Protein AF-A0A349BLM4-F1 (afdb_monomer)

Nearest PDB structures (foldseek):
  6ok2-assembly1_D  TM=9.700E-01  e=2.354E-12  Geobacter metallireducens GS-15
  5zfq-assembly1_A  TM=9.844E-01  e=9.356E-12  Geobacter sulfurreducens PCA
  2eyu-assembly2_B  TM=8.872E-01  e=5.624E-09  Aquifex aeolicus
  5fl3-assembly1_A  TM=9.378E-01  e=2.534E-08  Thermus thermophilus
  6lk8-assembly1_S  TM=2.769E-01  e=4.022E+00  Xenopus laevis

Radius of gyration: 15.48 Å; Cα contacts (8 Å, |Δi|>4): 134; chains: 1; bounding box: 47×32×33 Å

pLDDT: mean 88.69, std 14.31, range [34.38, 97.69]

Structure (mmCIF, N/CA/C/O backbone):
data_AF-A0A349BLM4-F1
#
_entry.id   AF-A0A349BLM4-F1
#
loop_
_atom_site.group_PDB
_atom_site.id
_atom_site.type_symbol
_atom_site.label_atom_id
_atom_site.label_alt_id
_atom_site.label_comp_id
_atom_site.label_asym_id
_atom_site.label_entity_id
_atom_site.label_seq_id
_atom_site.pdbx_PDB_ins_code
_atom_site.Cartn_x
_atom_site.Cartn_y
_atom_site.Cartn_z
_atom_site.occupancy
_atom_site.B_iso_or_equiv
_atom_site.auth_seq_id
_atom_site.auth_comp_id
_atom_site.auth_asym_id
_atom_site.auth_atom_id
_atom_site.pdbx_PDB_model_num
ATOM 1 N N . SER A 1 1 ? 14.693 -10.255 -16.502 1.00 54.47 1 SER A N 1
ATOM 2 C CA . SER A 1 1 ? 13.895 -11.452 -16.815 1.00 54.47 1 SER A CA 1
ATOM 3 C C . SER A 1 1 ? 12.515 -11.023 -17.296 1.00 54.47 1 SER A C 1
ATOM 5 O O . SER A 1 1 ? 11.982 -10.067 -16.740 1.00 54.47 1 SER A O 1
ATOM 7 N N . PHE A 1 2 ? 11.966 -11.646 -18.344 1.00 77.25 2 PHE A N 1
ATOM 8 C CA . PHE A 1 2 ? 10.626 -11.314 -18.859 1.00 77.25 2 PHE A CA 1
ATOM 9 C C . PHE A 1 2 ? 9.502 -12.105 -18.176 1.00 77.25 2 PHE A C 1
ATOM 11 O O . PHE A 1 2 ? 8.349 -11.772 -18.369 1.00 77.25 2 PHE A O 1
ATOM 18 N N . VAL A 1 3 ? 9.828 -13.070 -17.314 1.00 93.62 3 VAL A N 1
ATOM 19 C CA . VAL A 1 3 ? 8.855 -14.029 -16.758 1.00 93.62 3 VAL A CA 1
ATOM 20 C C . VAL A 1 3 ? 7.938 -13.474 -15.664 1.00 93.62 3 VAL A C 1
ATOM 22 O O . VAL A 1 3 ? 6.926 -14.088 -15.351 1.00 93.62 3 VAL A O 1
ATOM 25 N N . LEU A 1 4 ? 8.303 -12.353 -15.031 1.00 91.69 4 LEU A N 1
ATOM 26 C CA . LEU A 1 4 ? 7.466 -11.752 -13.995 1.00 91.69 4 LEU A CA 1
ATOM 27 C C . LEU A 1 4 ? 6.353 -10.951 -14.667 1.00 91.69 4 LEU A C 1
ATOM 29 O O . LEU A 1 4 ? 6.651 -9.940 -15.297 1.00 91.69 4 LEU A O 1
ATOM 33 N N . GLU A 1 5 ? 5.105 -11.381 -14.506 1.00 92.44 5 GLU A N 1
ATOM 34 C CA . GLU A 1 5 ? 3.939 -10.709 -15.104 1.00 92.44 5 GLU A CA 1
ATOM 35 C C . GLU A 1 5 ? 3.055 -9.986 -14.090 1.00 92.44 5 GLU A C 1
ATOM 37 O O . GLU A 1 5 ? 2.293 -9.090 -14.446 1.00 92.44 5 GLU A O 1
ATOM 42 N N . GLY A 1 6 ? 3.192 -10.313 -12.810 1.00 93.81 6 GLY A N 1
ATOM 43 C CA . GLY A 1 6 ? 2.415 -9.695 -11.750 1.00 93.81 6 GLY A CA 1
ATOM 44 C C . GLY A 1 6 ? 2.829 -10.214 -10.385 1.00 93.81 6 GLY A C 1
ATOM 45 O O . GLY A 1 6 ? 3.277 -11.354 -10.261 1.00 93.81 6 GLY A O 1
ATOM 46 N N . VAL A 1 7 ? 2.670 -9.376 -9.366 1.00 95.62 7 VAL A N 1
ATOM 47 C CA . VAL A 1 7 ? 2.758 -9.777 -7.960 1.00 95.62 7 VAL A CA 1
ATOM 48 C C . VAL A 1 7 ? 1.509 -9.281 -7.249 1.00 95.62 7 VAL A C 1
ATOM 50 O O . VAL A 1 7 ? 1.138 -8.113 -7.375 1.00 95.62 7 VAL A O 1
ATOM 53 N N . LEU A 1 8 ? 0.871 -10.192 -6.519 1.00 96.56 8 LEU A N 1
ATOM 54 C CA . LEU A 1 8 ? -0.266 -9.917 -5.654 1.00 96.56 8 LEU A CA 1
ATOM 55 C C . LEU A 1 8 ? 0.135 -10.270 -4.224 1.00 96.56 8 LEU A C 1
ATOM 57 O O . LEU A 1 8 ? 0.376 -11.440 -3.929 1.00 96.56 8 LEU A O 1
ATOM 61 N N . SER A 1 9 ? 0.182 -9.274 -3.345 1.00 96.44 9 SER A N 1
ATOM 62 C CA . SER A 1 9 ? 0.463 -9.478 -1.921 1.00 96.44 9 SER A CA 1
ATOM 63 C C . SER A 1 9 ? -0.813 -9.226 -1.130 1.00 96.44 9 SER A C 1
ATOM 65 O O . SER A 1 9 ? -1.378 -8.137 -1.188 1.00 96.44 9 SER A O 1
ATOM 67 N N . GLN A 1 10 ? -1.294 -10.237 -0.409 1.00 97.69 10 GLN A N 1
ATOM 68 C CA . GLN A 1 10 ? -2.590 -10.200 0.273 1.00 97.69 10 GLN A CA 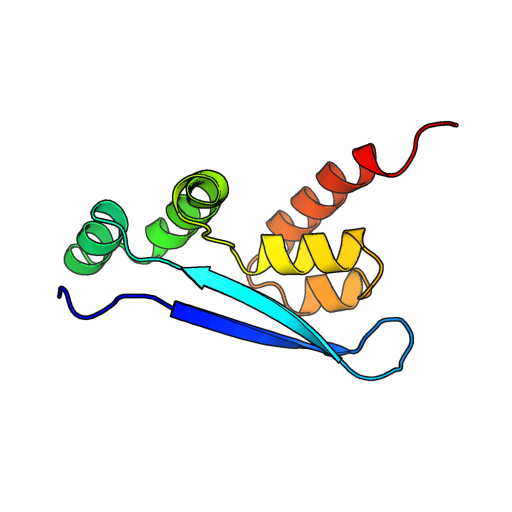1
ATOM 69 C C . GLN A 1 10 ? -2.425 -10.231 1.792 1.00 97.69 10 GLN A C 1
ATOM 71 O O . GLN A 1 10 ? -1.589 -10.962 2.324 1.00 97.69 10 GLN A O 1
ATOM 76 N N . GLN A 1 11 ? -3.272 -9.480 2.492 1.00 97.25 11 GLN A N 1
ATOM 77 C CA . GLN A 1 11 ? -3.417 -9.531 3.944 1.00 97.25 11 GLN A CA 1
ATOM 78 C C . GLN A 1 11 ? -4.897 -9.656 4.312 1.00 97.25 11 GLN A C 1
ATOM 80 O O . GLN A 1 11 ? -5.733 -8.896 3.828 1.00 97.25 11 GLN A O 1
ATOM 85 N N . LEU A 1 12 ? -5.231 -10.614 5.181 1.00 97.44 12 LEU A N 1
ATOM 86 C CA . LEU A 1 12 ? -6.586 -10.774 5.712 1.00 97.44 12 LEU A CA 1
ATOM 87 C C . LEU A 1 12 ? -6.686 -10.115 7.084 1.00 97.44 12 LEU A C 1
ATOM 89 O O . LEU A 1 12 ? -5.991 -10.510 8.020 1.00 97.44 12 LEU A O 1
ATOM 93 N N . LEU A 1 13 ? -7.589 -9.149 7.191 1.00 96.88 13 LEU A N 1
ATOM 94 C CA . LEU A 1 13 ? -7.755 -8.274 8.344 1.00 96.88 13 LEU A CA 1
ATOM 95 C C . LEU A 1 13 ? -9.105 -8.553 9.005 1.00 96.88 13 LEU A C 1
ATOM 97 O O . LEU A 1 13 ? -10.085 -8.784 8.288 1.00 96.88 13 LEU A O 1
ATOM 101 N N . PRO A 1 14 ? -9.196 -8.545 10.343 1.00 97.00 14 PRO A N 1
ATOM 102 C CA . PRO A 1 14 ? -10.481 -8.642 11.020 1.00 97.00 14 PRO A CA 1
ATOM 103 C C . PRO A 1 14 ? -11.366 -7.458 10.620 1.00 97.00 14 PRO A C 1
ATOM 105 O O . PRO A 1 14 ? -10.917 -6.311 10.584 1.00 97.00 14 PRO A O 1
ATOM 108 N N . ARG A 1 15 ? -12.633 -7.731 10.300 1.00 97.19 15 ARG A N 1
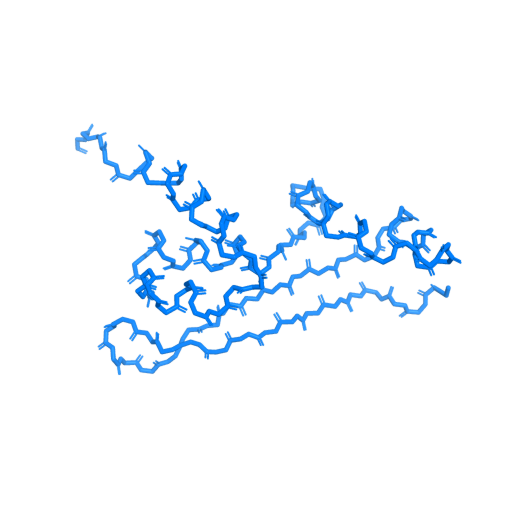ATOM 109 C CA . ARG A 1 15 ? -13.589 -6.655 10.033 1.00 97.19 15 ARG A CA 1
ATOM 110 C C . ARG A 1 15 ? -13.938 -5.932 11.327 1.00 97.19 15 ARG A C 1
ATOM 112 O O . ARG A 1 15 ? -14.040 -6.546 12.387 1.00 97.19 15 ARG A O 1
ATOM 119 N N . LYS A 1 16 ? -14.198 -4.629 11.223 1.00 95.56 16 LYS A N 1
ATOM 120 C CA . LYS A 1 16 ? -14.634 -3.793 12.350 1.00 95.56 16 LYS A CA 1
ATOM 121 C C . LYS A 1 16 ? -15.941 -4.290 12.987 1.00 95.56 16 LYS A C 1
ATOM 123 O O . LYS A 1 16 ? -16.136 -4.107 14.182 1.00 95.56 16 LYS A O 1
ATOM 128 N N . ASP A 1 17 ? -16.823 -4.907 12.202 1.00 93.88 17 ASP A N 1
ATOM 129 C CA . ASP A 1 17 ? -18.103 -5.469 12.659 1.00 93.88 17 ASP A CA 1
ATOM 130 C C . ASP A 1 17 ? -17.961 -6.816 13.399 1.00 93.88 17 ASP A C 1
ATOM 132 O O . ASP A 1 17 ? -18.955 -7.362 13.870 1.00 93.88 17 ASP A O 1
ATOM 136 N N . GLY A 1 18 ? -16.743 -7.367 13.493 1.00 91.88 18 GLY A N 1
ATOM 137 C CA . GLY A 1 18 ? -16.475 -8.679 14.085 1.00 91.88 18 GLY A CA 1
ATOM 138 C C . GLY A 1 18 ? -16.941 -9.865 13.232 1.00 91.88 18 GLY A C 1
ATOM 139 O O . GLY A 1 18 ? -16.716 -11.015 13.609 1.00 91.88 18 GLY A O 1
ATOM 140 N N . SER A 1 19 ? -17.550 -9.620 12.069 1.00 93.44 19 SER A N 1
ATOM 141 C CA . SER A 1 19 ? -18.114 -10.644 11.192 1.00 93.44 19 SER A CA 1
ATOM 142 C C . SER A 1 19 ? -17.129 -11.013 10.083 1.00 93.44 19 SER A C 1
ATOM 144 O O . SER A 1 19 ? -17.209 -10.574 8.932 1.00 93.44 19 SER A O 1
ATOM 146 N N . GLY A 1 20 ? -16.155 -11.846 10.448 1.00 95.75 20 GLY A N 1
ATOM 147 C CA . GLY A 1 20 ? -15.181 -12.401 9.514 1.00 95.75 20 GLY A CA 1
ATOM 148 C C . GLY A 1 20 ? -14.017 -11.460 9.198 1.00 95.75 20 GLY A C 1
ATOM 149 O O . GLY A 1 20 ? -13.550 -10.693 10.042 1.00 95.75 20 GLY A O 1
ATOM 150 N N . ARG A 1 21 ? -13.483 -11.580 7.978 1.00 97.56 21 ARG A N 1
ATOM 151 C CA . ARG A 1 21 ? -12.264 -10.887 7.540 1.00 97.56 21 ARG A CA 1
ATOM 152 C C . ARG A 1 21 ? -12.469 -10.186 6.206 1.00 97.56 21 ARG A C 1
ATOM 154 O O . ARG A 1 21 ? -13.256 -10.635 5.378 1.00 97.56 21 ARG A O 1
ATOM 161 N N . VAL A 1 22 ? -11.733 -9.104 5.996 1.00 97.38 22 VAL A N 1
ATOM 162 C CA . VAL A 1 22 ? -11.637 -8.395 4.719 1.00 97.38 22 VAL A CA 1
ATOM 163 C C . VAL A 1 22 ? -10.202 -8.455 4.205 1.00 97.38 22 VAL A C 1
ATOM 165 O O . VAL A 1 22 ? -9.256 -8.483 4.990 1.00 97.38 22 VAL A O 1
ATOM 168 N N . MET A 1 23 ? -10.037 -8.523 2.887 1.00 97.38 23 MET A N 1
ATOM 169 C CA . MET A 1 23 ? -8.726 -8.582 2.246 1.00 97.38 23 MET A CA 1
ATOM 170 C C . MET A 1 23 ? -8.236 -7.176 1.904 1.00 97.38 23 MET A C 1
ATOM 172 O O . MET A 1 23 ? -8.926 -6.447 1.194 1.00 97.38 23 MET A O 1
ATOM 176 N N . ALA A 1 24 ? -7.031 -6.838 2.355 1.00 97.38 24 ALA A N 1
ATOM 177 C CA . ALA A 1 24 ? -6.203 -5.812 1.736 1.00 97.38 24 ALA A CA 1
ATOM 178 C C . ALA A 1 24 ? -5.281 -6.477 0.708 1.00 97.38 24 ALA A C 1
ATOM 180 O O . ALA A 1 24 ? -4.760 -7.571 0.948 1.00 97.38 24 ALA A O 1
ATOM 181 N N . VAL A 1 25 ? -5.101 -5.838 -0.445 1.00 96.69 25 VAL A N 1
ATOM 182 C CA . VAL A 1 25 ? -4.287 -6.370 -1.539 1.00 96.69 25 VAL A CA 1
ATOM 183 C C . VAL A 1 25 ? -3.398 -5.289 -2.129 1.00 96.69 25 VAL A C 1
ATOM 185 O O . VAL A 1 25 ? -3.834 -4.179 -2.421 1.00 96.69 25 VAL A O 1
ATOM 188 N N . GLU A 1 26 ? -2.141 -5.650 -2.320 1.00 95.94 26 GLU A N 1
ATOM 189 C CA . GLU A 1 26 ? -1.174 -4.908 -3.107 1.00 95.94 26 GLU A CA 1
ATOM 190 C C . GLU A 1 26 ? -1.008 -5.589 -4.465 1.00 95.94 26 GLU A C 1
ATOM 192 O O . GLU A 1 26 ? -0.886 -6.813 -4.550 1.00 95.94 26 GLU A O 1
ATOM 197 N N . VAL A 1 27 ? -1.015 -4.785 -5.524 1.00 95.38 27 VAL A N 1
ATOM 198 C CA . VAL A 1 27 ? -0.972 -5.226 -6.916 1.00 95.38 27 VAL A CA 1
ATOM 199 C C . VAL A 1 27 ? 0.177 -4.518 -7.617 1.00 95.38 27 VAL A C 1
ATOM 201 O O . VAL A 1 27 ? 0.143 -3.302 -7.811 1.00 95.38 27 VAL A O 1
ATOM 204 N N . MET A 1 28 ? 1.182 -5.281 -8.040 1.00 95.69 28 MET A N 1
ATOM 205 C CA . MET A 1 28 ? 2.276 -4.784 -8.872 1.00 95.69 28 MET A CA 1
ATOM 206 C C . MET A 1 28 ? 2.228 -5.450 -10.247 1.00 95.69 28 MET A C 1
ATOM 208 O O . MET A 1 28 ? 2.329 -6.671 -10.356 1.00 95.69 28 MET A O 1
ATOM 212 N N . VAL A 1 29 ? 2.155 -4.638 -11.304 1.00 94.12 29 VAL A N 1
ATOM 213 C CA . VAL A 1 29 ? 2.220 -5.092 -12.701 1.00 94.12 29 VAL A CA 1
ATOM 214 C C . VAL A 1 29 ? 3.556 -4.633 -13.310 1.00 94.12 29 VAL A C 1
ATOM 216 O O . VAL A 1 29 ? 3.767 -3.433 -13.473 1.00 94.12 29 VAL A O 1
ATOM 219 N N . PRO A 1 30 ? 4.502 -5.528 -13.646 1.00 92.12 30 PRO A N 1
ATOM 220 C CA . PRO A 1 30 ? 5.834 -5.138 -14.109 1.00 92.12 30 PRO A CA 1
ATOM 221 C C . PRO A 1 30 ? 5.818 -4.452 -15.485 1.00 92.12 30 PRO A C 1
ATOM 223 O O . PRO A 1 30 ? 5.775 -5.099 -16.536 1.00 92.12 30 PRO A O 1
ATOM 226 N N . ASN A 1 31 ? 5.944 -3.125 -15.492 1.00 91.31 31 ASN A N 1
ATOM 227 C CA . ASN A 1 31 ? 6.165 -2.331 -16.704 1.00 91.31 31 ASN A CA 1
ATOM 228 C C . ASN A 1 31 ? 7.673 -2.259 -17.067 1.00 91.31 31 ASN A C 1
ATOM 230 O O . ASN A 1 31 ? 8.517 -2.704 -16.281 1.00 91.31 31 ASN A O 1
ATOM 234 N N . PRO A 1 32 ? 8.058 -1.704 -18.237 1.00 92.25 32 PRO A N 1
ATOM 235 C CA . PRO A 1 32 ? 9.468 -1.607 -18.625 1.00 92.25 32 PRO A CA 1
ATOM 236 C C . PRO A 1 32 ? 10.364 -0.901 -17.593 1.00 92.25 32 PRO A C 1
ATOM 238 O O . PRO A 1 32 ? 11.505 -1.322 -17.412 1.00 92.25 32 PRO A O 1
ATOM 241 N N . ALA A 1 33 ? 9.849 0.108 -16.879 1.00 92.00 33 ALA A N 1
ATOM 242 C CA . ALA A 1 33 ? 10.595 0.827 -15.845 1.00 92.00 33 ALA A CA 1
ATOM 243 C C . ALA A 1 33 ? 10.869 -0.057 -14.617 1.00 92.00 33 ALA A C 1
ATOM 245 O O . ALA A 1 33 ? 12.019 -0.191 -14.211 1.00 92.00 33 ALA A O 1
ATOM 246 N N . ILE A 1 34 ? 9.853 -0.745 -14.087 1.00 92.81 34 ILE A N 1
ATOM 247 C CA . ILE A 1 34 ? 10.004 -1.701 -12.975 1.00 92.81 34 ILE A CA 1
ATOM 248 C C . ILE A 1 34 ? 10.971 -2.821 -13.364 1.00 92.81 34 ILE A C 1
ATOM 250 O O . ILE A 1 34 ? 11.874 -3.164 -12.605 1.00 92.81 34 ILE A O 1
ATOM 254 N N . ARG A 1 35 ? 10.841 -3.362 -14.580 1.00 93.50 35 ARG A N 1
ATOM 255 C CA . ARG A 1 35 ? 11.753 -4.401 -15.081 1.00 93.50 35 ARG A CA 1
ATOM 256 C C . ARG A 1 35 ? 13.191 -3.896 -15.190 1.00 93.50 35 ARG A C 1
ATOM 258 O O . ARG A 1 35 ? 14.107 -4.689 -14.993 1.00 93.50 35 ARG A O 1
ATOM 265 N N . ASN A 1 36 ? 13.397 -2.615 -15.498 1.00 93.88 36 ASN A N 1
ATOM 266 C CA . ASN A 1 36 ? 14.723 -2.007 -15.487 1.00 93.88 36 ASN A CA 1
ATOM 267 C C . ASN A 1 36 ? 15.279 -1.887 -14.063 1.00 93.88 36 ASN A C 1
ATOM 269 O O . ASN A 1 36 ? 16.393 -2.333 -13.814 1.00 93.88 36 ASN A O 1
ATOM 273 N N . LEU A 1 37 ? 14.475 -1.398 -13.115 1.00 94.38 37 LEU A N 1
ATOM 274 C CA . LEU A 1 37 ? 14.873 -1.304 -11.707 1.00 94.38 37 LEU A CA 1
ATOM 275 C C . LEU A 1 37 ? 15.257 -2.660 -11.106 1.00 94.38 37 LEU A C 1
ATOM 277 O O . LEU A 1 37 ? 16.211 -2.729 -10.340 1.00 94.38 37 LEU A O 1
ATOM 281 N N . ILE A 1 38 ? 14.566 -3.739 -11.488 1.00 93.12 38 ILE A N 1
ATOM 282 C CA . ILE A 1 38 ? 14.922 -5.105 -11.073 1.00 93.12 38 ILE A CA 1
ATOM 283 C C . ILE A 1 38 ? 16.302 -5.512 -11.617 1.00 93.12 38 ILE A C 1
ATOM 285 O O . ILE A 1 38 ? 17.056 -6.177 -10.918 1.00 93.12 38 ILE A O 1
ATOM 289 N N . ARG A 1 39 ? 16.656 -5.130 -12.854 1.00 93.44 39 ARG A N 1
ATOM 290 C CA . ARG A 1 39 ? 17.981 -5.436 -13.434 1.00 93.44 39 ARG A CA 1
ATOM 291 C C . ARG A 1 39 ? 19.105 -4.621 -12.794 1.00 93.44 39 ARG A C 1
ATOM 293 O O . ARG A 1 39 ? 20.226 -5.105 -12.735 1.00 93.44 39 ARG A O 1
ATOM 300 N N . GLU A 1 40 ? 18.802 -3.403 -12.356 1.00 95.50 40 GLU A N 1
ATOM 301 C CA . GLU A 1 40 ? 19.758 -2.483 -11.727 1.00 95.50 40 GLU A CA 1
ATOM 302 C C . GLU A 1 40 ? 19.855 -2.639 -10.199 1.00 95.50 40 GLU A C 1
ATOM 304 O O . GLU A 1 40 ? 20.527 -1.836 -9.559 1.00 95.50 40 GLU A O 1
ATOM 309 N N . ASP A 1 41 ? 19.173 -3.628 -9.609 1.00 94.25 41 ASP A N 1
ATOM 310 C CA . ASP A 1 41 ? 19.093 -3.848 -8.154 1.00 94.25 41 ASP A CA 1
ATOM 311 C C . ASP A 1 41 ? 18.552 -2.635 -7.359 1.00 94.25 41 ASP A C 1
ATOM 313 O O . ASP A 1 41 ? 18.882 -2.374 -6.203 1.00 94.25 41 ASP A O 1
ATOM 317 N N . LYS A 1 42 ? 17.657 -1.858 -7.981 1.00 95.06 42 LYS A N 1
ATOM 318 C CA . LYS A 1 42 ? 17.021 -0.661 -7.396 1.00 95.06 42 LYS A CA 1
ATOM 319 C C . LYS A 1 42 ? 15.594 -0.946 -6.931 1.00 95.06 42 LYS A C 1
ATOM 321 O O . LYS A 1 42 ? 14.663 -0.195 -7.223 1.00 95.06 42 LYS A O 1
ATOM 326 N N . ILE A 1 43 ? 15.410 -2.041 -6.195 1.00 91.12 43 ILE A N 1
ATOM 327 C CA . ILE A 1 43 ? 14.085 -2.560 -5.805 1.00 91.12 43 ILE A CA 1
ATOM 328 C C . ILE A 1 43 ? 13.287 -1.546 -4.970 1.00 91.12 43 ILE A C 1
ATOM 330 O O . ILE A 1 43 ? 12.081 -1.404 -5.155 1.00 91.12 43 ILE A O 1
ATOM 334 N N . HIS A 1 44 ? 13.954 -0.771 -4.113 1.00 89.94 44 HIS A N 1
ATOM 335 C CA . HIS A 1 44 ? 13.321 0.253 -3.274 1.00 89.94 44 HIS A CA 1
ATOM 336 C C . HIS A 1 44 ? 12.557 1.326 -4.077 1.00 89.94 44 HIS A C 1
ATOM 338 O O . HIS A 1 44 ? 11.584 1.886 -3.580 1.00 89.94 44 HIS A O 1
ATOM 344 N N . GLN A 1 45 ? 12.945 1.589 -5.332 1.00 92.69 45 GLN A N 1
ATOM 345 C CA . GLN A 1 45 ? 12.276 2.578 -6.190 1.00 92.69 45 GLN A CA 1
ATOM 346 C C . GLN A 1 45 ? 10.971 2.055 -6.809 1.00 92.69 45 GLN A C 1
ATOM 348 O O . GLN A 1 45 ? 10.164 2.841 -7.309 1.00 92.69 45 GLN A O 1
ATOM 353 N N . ILE A 1 46 ? 10.734 0.738 -6.769 1.00 92.88 46 ILE A N 1
ATOM 354 C CA . ILE A 1 46 ? 9.518 0.122 -7.318 1.00 92.88 46 ILE A CA 1
ATOM 355 C C . ILE A 1 46 ? 8.280 0.626 -6.570 1.00 92.88 46 ILE A C 1
ATOM 357 O O . ILE A 1 46 ? 7.261 0.892 -7.204 1.00 92.88 46 ILE A O 1
ATOM 361 N N . TYR A 1 47 ? 8.381 0.845 -5.255 1.00 92.06 47 TYR A N 1
ATOM 362 C CA . TYR A 1 47 ? 7.267 1.342 -4.446 1.00 92.06 47 TYR A CA 1
ATOM 363 C C . TYR A 1 47 ? 6.743 2.700 -4.943 1.00 92.06 47 TYR A C 1
ATOM 365 O O . TYR A 1 47 ? 5.544 2.868 -5.168 1.00 92.06 47 TYR A O 1
ATOM 373 N N . SER A 1 48 ? 7.642 3.650 -5.221 1.00 90.50 48 SER A N 1
ATOM 374 C CA . SER A 1 48 ? 7.273 4.965 -5.764 1.00 90.50 48 SER A CA 1
ATOM 375 C C . SER A 1 48 ? 6.650 4.878 -7.164 1.00 90.50 48 SER A C 1
ATOM 377 O O . SER A 1 48 ? 5.736 5.637 -7.498 1.00 90.50 48 SER A O 1
ATOM 379 N N . LEU A 1 49 ? 7.091 3.923 -7.991 1.00 91.06 49 LEU A N 1
ATOM 380 C CA . LEU A 1 49 ? 6.449 3.656 -9.283 1.00 91.06 49 LEU A CA 1
ATOM 381 C C . LEU A 1 49 ? 5.052 3.050 -9.127 1.00 91.06 49 LEU A C 1
ATOM 383 O O . LEU A 1 49 ? 4.161 3.388 -9.903 1.00 91.06 49 LEU A O 1
ATOM 387 N N . MET A 1 50 ? 4.831 2.190 -8.133 1.00 92.31 50 MET A N 1
ATOM 388 C CA . MET A 1 50 ? 3.502 1.636 -7.863 1.00 92.31 50 MET A CA 1
ATOM 389 C C . MET A 1 50 ? 2.516 2.720 -7.427 1.00 92.31 50 MET A C 1
ATOM 391 O O . MET A 1 50 ? 1.401 2.752 -7.943 1.00 92.31 50 MET A O 1
ATOM 395 N N . GLN A 1 51 ? 2.938 3.654 -6.564 1.00 87.19 51 GLN A N 1
ATOM 396 C CA . GLN A 1 51 ? 2.100 4.781 -6.126 1.00 87.19 51 GLN A CA 1
ATOM 397 C C . GLN A 1 51 ? 1.568 5.612 -7.305 1.00 87.19 51 GLN A C 1
ATOM 399 O O . GLN A 1 51 ? 0.419 6.046 -7.294 1.00 87.19 51 GLN A O 1
ATOM 404 N N . THR A 1 52 ? 2.392 5.818 -8.336 1.00 86.00 52 THR A N 1
ATOM 405 C CA . THR A 1 52 ? 2.035 6.602 -9.533 1.00 86.00 52 THR A CA 1
ATOM 406 C C . THR A 1 52 ? 1.405 5.758 -10.651 1.00 86.00 52 THR A C 1
ATOM 408 O O . THR A 1 52 ? 0.784 6.297 -11.567 1.00 86.00 52 THR A O 1
ATOM 411 N N . GLY A 1 53 ? 1.522 4.428 -10.576 1.00 80.12 53 GLY A N 1
ATOM 412 C CA . GLY A 1 53 ? 1.062 3.467 -11.583 1.00 80.12 53 GLY A CA 1
ATOM 413 C C . GLY A 1 53 ? -0.431 3.127 -11.540 1.00 80.12 53 GLY A C 1
ATOM 414 O O . GLY A 1 53 ? -0.899 2.391 -12.413 1.00 80.12 53 GLY A O 1
ATOM 415 N N . GLN A 1 54 ? -1.180 3.664 -10.574 1.00 77.56 54 GLN A N 1
ATOM 416 C CA . GLN A 1 54 ? -2.575 3.297 -10.309 1.00 77.56 54 GLN A CA 1
ATOM 417 C C . GLN A 1 54 ? -3.496 3.504 -11.518 1.00 77.56 54 GLN A C 1
ATOM 419 O O . GLN A 1 54 ? -4.125 2.560 -11.989 1.00 77.56 54 GLN A O 1
ATOM 424 N N . ASN A 1 55 ? -3.502 4.706 -12.099 1.00 76.69 55 ASN A N 1
ATOM 425 C CA . ASN A 1 55 ? -4.417 5.045 -13.197 1.00 76.69 55 ASN A CA 1
ATOM 426 C C . ASN A 1 55 ? -4.075 4.353 -14.524 1.00 76.69 55 ASN A C 1
ATOM 428 O O . ASN A 1 55 ? -4.947 4.166 -15.366 1.00 76.69 55 ASN A O 1
ATOM 432 N N . LYS A 1 56 ? -2.800 4.014 -14.741 1.00 78.94 56 LYS A N 1
ATOM 433 C CA . LYS A 1 56 ? -2.314 3.533 -16.043 1.00 78.94 56 LYS A CA 1
ATOM 434 C C . LYS A 1 56 ? -2.182 2.015 -16.117 1.00 78.94 56 LYS A C 1
ATOM 436 O O . LYS A 1 56 ? -2.353 1.447 -17.189 1.00 78.94 56 LYS A O 1
ATOM 441 N N . PHE A 1 57 ? -1.846 1.371 -15.003 1.00 80.06 57 PHE A N 1
ATOM 442 C CA . PHE A 1 57 ? -1.505 -0.052 -14.968 1.00 80.06 57 PHE A CA 1
ATOM 443 C C . PHE A 1 57 ? -2.278 -0.828 -13.897 1.00 80.06 57 PHE A C 1
ATOM 445 O O . PHE A 1 57 ? -1.970 -1.994 -13.667 1.00 80.06 57 PHE A O 1
ATOM 452 N N . GLY A 1 58 ? -3.250 -0.196 -13.225 1.00 86.12 58 GLY A N 1
ATOM 453 C CA . GLY A 1 58 ? -4.043 -0.838 -12.175 1.00 86.12 58 GLY A CA 1
ATOM 454 C C . GLY A 1 58 ? -3.217 -1.262 -10.959 1.00 86.12 58 GLY A C 1
ATOM 455 O O . GLY A 1 58 ? -3.621 -2.167 -10.235 1.00 86.12 58 GLY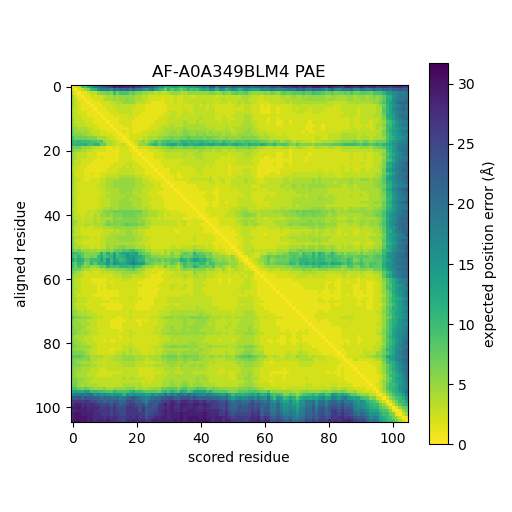 A O 1
ATOM 456 N N . MET A 1 59 ? -2.044 -0.652 -10.755 1.00 93.81 59 MET A N 1
ATOM 457 C CA . MET A 1 59 ? -1.217 -0.944 -9.585 1.00 93.81 59 MET A CA 1
ATOM 458 C C . MET A 1 59 ? -1.841 -0.348 -8.329 1.00 93.81 59 MET A C 1
ATOM 460 O O . MET A 1 59 ? -2.486 0.697 -8.373 1.00 93.81 59 MET A O 1
ATOM 464 N N . GLN A 1 60 ? -1.616 -1.000 -7.201 1.00 94.00 60 GLN A N 1
ATOM 465 C CA . GLN A 1 60 ? -2.129 -0.556 -5.915 1.00 94.00 60 GLN A CA 1
ATOM 466 C C . GLN A 1 60 ? -1.121 -0.927 -4.839 1.00 94.00 60 GLN A C 1
ATOM 468 O O . GLN A 1 60 ? -0.735 -2.088 -4.757 1.00 94.00 60 GLN A O 1
ATOM 473 N N . THR A 1 61 ? -0.692 0.030 -4.018 1.00 95.12 61 THR A N 1
ATOM 474 C CA . THR A 1 61 ? 0.153 -0.268 -2.852 1.00 95.12 61 THR A CA 1
ATOM 475 C C . THR A 1 61 ? -0.685 -0.815 -1.701 1.00 95.12 61 THR A C 1
ATOM 477 O O . THR A 1 61 ? -1.884 -0.531 -1.598 1.00 95.12 61 THR A O 1
ATOM 480 N N . MET A 1 62 ? -0.056 -1.547 -0.777 1.00 96.31 62 MET A N 1
ATOM 481 C CA . MET A 1 62 ? -0.750 -2.013 0.428 1.00 96.31 62 MET A CA 1
ATOM 482 C C . MET A 1 62 ? -1.365 -0.846 1.221 1.00 96.31 62 MET A C 1
ATOM 484 O O . MET A 1 62 ? -2.512 -0.930 1.649 1.00 96.31 62 MET A O 1
ATOM 488 N N . ASN A 1 63 ? -0.658 0.283 1.344 1.00 95.38 63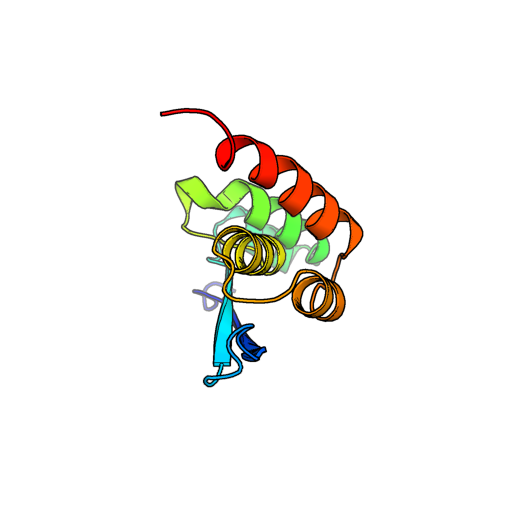 ASN A N 1
ATOM 489 C CA . ASN A 1 63 ? -1.163 1.475 2.034 1.00 95.38 63 ASN A CA 1
ATOM 490 C C . ASN A 1 63 ? -2.397 2.087 1.359 1.00 95.38 63 ASN A C 1
ATOM 492 O O . ASN A 1 63 ? -3.325 2.501 2.052 1.00 95.38 63 ASN A O 1
ATOM 496 N N . GLN A 1 64 ? -2.460 2.091 0.025 1.00 93.81 64 GLN A N 1
ATOM 497 C CA . GLN A 1 64 ? -3.662 2.519 -0.697 1.00 93.81 64 GLN A CA 1
ATOM 498 C C . GLN A 1 64 ? -4.844 1.581 -0.418 1.00 93.81 64 GLN A C 1
ATOM 500 O O . GLN A 1 64 ? -5.958 2.051 -0.199 1.00 93.81 64 GLN A O 1
ATOM 505 N N . SER A 1 65 ? -4.611 0.263 -0.384 1.00 95.69 65 SER A N 1
ATOM 506 C CA . SER A 1 65 ? -5.642 -0.726 -0.036 1.00 95.69 65 SER A CA 1
ATOM 507 C C . SER A 1 65 ? -6.134 -0.574 1.405 1.00 95.69 65 SER A C 1
ATOM 509 O O . SER A 1 65 ? -7.335 -0.470 1.640 1.00 95.69 65 SER A O 1
ATOM 511 N N . LEU A 1 66 ? -5.220 -0.461 2.370 1.00 96.44 66 LEU A N 1
ATOM 512 C CA . LEU A 1 66 ? -5.547 -0.234 3.779 1.00 96.44 66 LEU A CA 1
ATOM 513 C C . LEU A 1 66 ? -6.313 1.080 3.982 1.00 96.44 66 LEU A C 1
ATOM 515 O O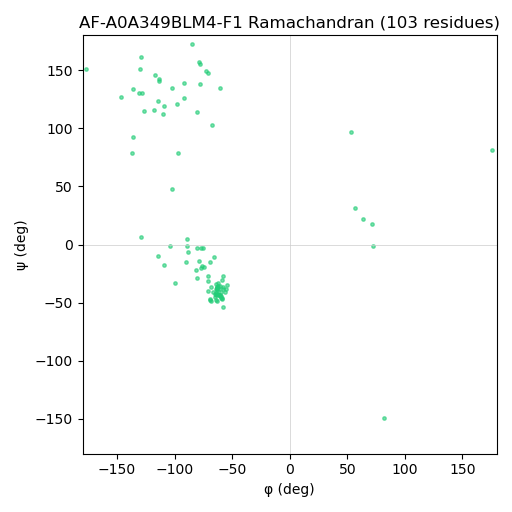 . LEU A 1 66 ? -7.316 1.099 4.695 1.00 96.44 66 LEU A O 1
ATOM 519 N N . SER A 1 67 ? -5.885 2.164 3.329 1.00 95.56 67 SER A N 1
ATOM 520 C CA . SER A 1 67 ? -6.572 3.455 3.398 1.00 95.56 67 SER A CA 1
ATOM 521 C C . SER A 1 67 ? -8.002 3.364 2.860 1.00 95.56 67 SER A C 1
ATOM 523 O O . SER A 1 67 ? -8.908 3.896 3.497 1.00 95.56 67 SER A O 1
ATOM 525 N N . ASP A 1 68 ? -8.227 2.680 1.732 1.00 94.75 68 ASP A N 1
ATOM 526 C CA . ASP A 1 68 ? -9.574 2.461 1.183 1.00 94.75 68 ASP A CA 1
ATOM 527 C C . ASP A 1 68 ? -10.469 1.701 2.173 1.00 94.75 68 ASP A C 1
ATOM 529 O O . ASP A 1 68 ? -11.590 2.122 2.460 1.00 94.75 68 ASP A O 1
ATOM 533 N N . LEU A 1 69 ? -9.956 0.620 2.770 1.00 96.06 69 LEU A N 1
ATOM 534 C CA . LEU A 1 69 ? -10.704 -0.173 3.750 1.00 96.06 69 LEU A CA 1
ATOM 535 C C . LEU A 1 69 ? -11.070 0.627 5.009 1.00 96.06 69 LEU A C 1
ATOM 537 O O . LEU A 1 69 ? -12.161 0.430 5.552 1.00 96.06 69 LEU A O 1
ATOM 541 N N . VAL A 1 70 ? -10.194 1.530 5.464 1.00 96.00 70 VAL A N 1
ATOM 542 C CA . VAL A 1 70 ? -10.478 2.439 6.587 1.00 96.00 70 VAL A CA 1
ATOM 543 C C . VAL A 1 70 ? -11.537 3.470 6.202 1.00 96.0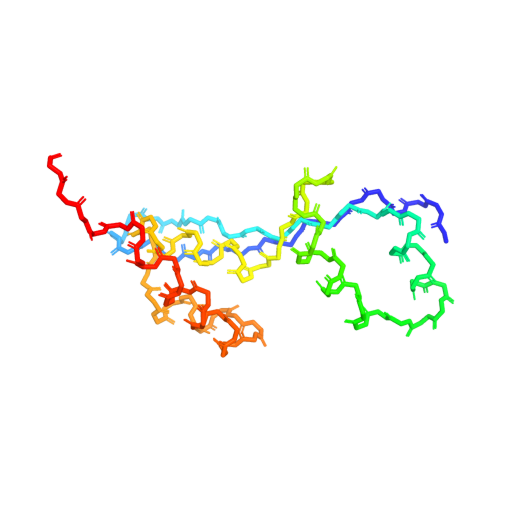0 70 VAL A C 1
ATOM 545 O O . VAL A 1 70 ? -12.498 3.652 6.946 1.00 96.00 70 VAL A O 1
ATOM 548 N N . ILE A 1 71 ? -11.396 4.117 5.040 1.00 94.00 71 ILE A N 1
ATOM 549 C CA . ILE A 1 71 ? -12.339 5.141 4.555 1.00 94.00 71 ILE A CA 1
ATOM 550 C C . ILE A 1 71 ? -13.739 4.542 4.362 1.00 94.00 71 ILE A C 1
ATOM 552 O O . ILE A 1 71 ? -14.737 5.164 4.717 1.00 94.00 71 ILE A O 1
ATOM 556 N N . ARG A 1 72 ? -13.821 3.298 3.879 1.00 94.12 72 ARG A N 1
ATOM 557 C CA . ARG A 1 72 ? -15.075 2.536 3.741 1.00 94.12 72 ARG A CA 1
ATOM 558 C C . ARG A 1 72 ? -15.617 1.988 5.064 1.00 94.12 72 ARG A C 1
ATOM 560 O O . ARG A 1 72 ? -16.671 1.358 5.070 1.00 94.12 72 ARG A O 1
ATOM 567 N N . GLY A 1 73 ? -14.902 2.177 6.174 1.00 94.56 73 GLY A N 1
ATOM 568 C CA . GLY A 1 73 ? -15.311 1.735 7.506 1.00 94.56 73 GLY A CA 1
ATOM 569 C C . GLY A 1 73 ? -15.263 0.220 7.733 1.00 94.56 73 GLY A C 1
ATOM 570 O O . GLY A 1 73 ? -15.884 -0.262 8.679 1.00 94.56 73 GLY A O 1
ATOM 571 N N . LEU A 1 74 ? -14.548 -0.538 6.892 1.00 96.44 74 LEU A N 1
ATOM 572 C CA . LEU A 1 74 ? -14.480 -2.004 6.968 1.00 96.44 74 LEU A CA 1
ATOM 573 C C . LEU A 1 74 ? -13.492 -2.504 8.029 1.00 96.44 74 LEU A C 1
ATOM 575 O O . LEU A 1 74 ? -13.700 -3.578 8.593 1.00 96.44 74 LEU A O 1
ATOM 579 N N . ILE A 1 75 ? -12.441 -1.732 8.311 1.00 96.81 75 ILE A N 1
ATOM 580 C CA . ILE A 1 75 ? -11.448 -2.000 9.362 1.00 96.81 75 ILE A CA 1
ATOM 581 C C . ILE A 1 75 ? -11.266 -0.763 10.244 1.00 96.81 75 ILE A C 1
ATOM 583 O O . ILE A 1 75 ? -11.637 0.350 9.863 1.00 96.81 75 ILE A O 1
ATOM 587 N N . THR A 1 76 ? -10.711 -0.944 11.441 1.00 95.88 76 THR A N 1
ATOM 588 C CA . THR A 1 76 ? -10.354 0.181 12.314 1.00 95.88 76 THR A CA 1
ATOM 589 C C . THR A 1 76 ? -9.054 0.835 11.845 1.00 95.88 76 THR A C 1
ATOM 591 O O . THR A 1 76 ? -8.215 0.207 11.197 1.00 95.88 76 THR A O 1
ATOM 594 N N . ARG A 1 77 ? -8.868 2.115 12.193 1.00 94.94 77 ARG A N 1
ATOM 595 C CA . ARG A 1 77 ? -7.621 2.840 11.913 1.00 94.94 77 ARG A CA 1
ATOM 596 C C . ARG A 1 77 ? -6.419 2.163 12.575 1.00 94.94 77 ARG A C 1
ATOM 598 O O . ARG A 1 77 ? -5.377 2.049 11.943 1.00 94.94 77 ARG A O 1
ATOM 605 N N . ASP A 1 78 ? -6.587 1.687 13.805 1.00 95.31 78 ASP A N 1
ATOM 606 C CA . ASP A 1 78 ? -5.517 1.035 14.561 1.00 95.31 78 ASP A CA 1
ATOM 607 C C . ASP A 1 78 ? -5.107 -0.300 13.927 1.00 95.31 78 ASP A C 1
ATOM 609 O O . ASP A 1 78 ? -3.914 -0.562 13.787 1.00 95.31 78 ASP A O 1
ATOM 613 N N . GLU A 1 79 ? -6.075 -1.098 13.451 1.00 95.44 79 GLU A N 1
ATOM 614 C CA . GLU A 1 79 ? -5.773 -2.332 12.712 1.00 95.44 79 GLU A CA 1
ATOM 615 C C . GLU A 1 79 ? -5.008 -2.020 11.422 1.00 95.44 79 GLU A C 1
ATOM 617 O O . GLU A 1 79 ? -4.025 -2.685 11.111 1.00 95.44 79 GLU A O 1
ATOM 622 N N . ALA A 1 80 ? -5.409 -0.980 10.684 1.00 95.81 80 ALA A N 1
ATOM 623 C CA . ALA A 1 80 ? -4.716 -0.588 9.460 1.00 95.81 80 ALA A CA 1
ATOM 624 C C . ALA A 1 80 ? -3.273 -0.120 9.727 1.00 95.81 80 ALA A C 1
ATOM 626 O O . ALA A 1 80 ? -2.349 -0.524 9.021 1.00 95.81 80 ALA A O 1
ATOM 627 N N . ILE A 1 81 ? -3.063 0.697 10.766 1.00 95.56 81 ILE A N 1
ATOM 628 C CA . ILE A 1 81 ? -1.737 1.192 11.169 1.00 95.56 81 ILE A CA 1
ATOM 629 C C . 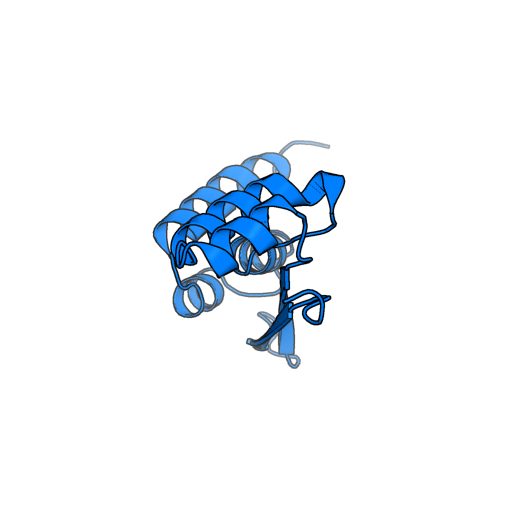ILE A 1 81 ? -0.826 0.036 11.593 1.00 95.56 81 ILE A C 1
ATOM 631 O O . ILE A 1 81 ? 0.324 -0.008 11.163 1.00 95.56 81 ILE A O 1
ATOM 635 N N . GLY A 1 82 ? -1.339 -0.930 12.362 1.00 95.81 82 GLY A N 1
ATOM 636 C CA . GLY A 1 82 ? -0.569 -2.097 12.808 1.00 95.81 82 GLY A CA 1
ATOM 637 C C . GLY A 1 82 ? -0.136 -3.051 11.687 1.00 95.81 82 GLY A C 1
ATOM 638 O O . GLY A 1 82 ? 0.662 -3.956 11.923 1.00 95.81 82 GLY A O 1
ATOM 639 N N . ARG A 1 83 ? -0.661 -2.871 10.470 1.00 94.38 83 ARG A N 1
ATOM 640 C CA . ARG A 1 83 ? -0.440 -3.751 9.308 1.00 94.38 83 ARG A CA 1
ATOM 641 C C . ARG A 1 83 ? 0.330 -3.078 8.177 1.00 94.38 83 ARG A C 1
ATOM 643 O O . ARG A 1 83 ? 0.747 -3.743 7.230 1.00 94.38 83 ARG A O 1
ATOM 650 N N . SER A 1 84 ? 0.519 -1.767 8.280 1.00 94.31 84 SER A N 1
ATOM 651 C CA . SER A 1 84 ? 1.266 -0.967 7.321 1.00 94.31 84 SER A CA 1
ATOM 652 C C . SER A 1 84 ? 2.774 -1.127 7.506 1.00 94.31 84 SER A C 1
ATOM 654 O O . SER A 1 84 ? 3.284 -1.070 8.621 1.00 94.31 84 SER A O 1
ATO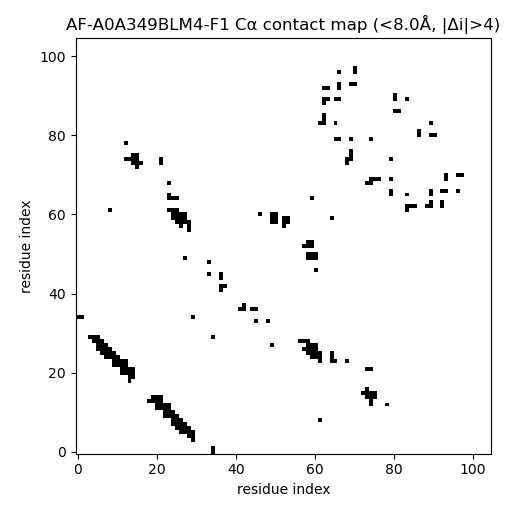M 656 N N . ASN A 1 85 ? 3.501 -1.230 6.392 1.00 87.38 85 ASN A N 1
ATOM 657 C CA . ASN A 1 85 ? 4.966 -1.164 6.390 1.00 87.38 85 ASN A CA 1
ATOM 658 C C . ASN A 1 85 ? 5.494 0.276 6.547 1.00 87.38 85 ASN A C 1
ATOM 660 O O . ASN A 1 85 ? 6.652 0.465 6.907 1.00 87.38 85 ASN A O 1
ATOM 664 N N . VAL A 1 86 ? 4.662 1.287 6.261 1.00 91.12 86 VAL A N 1
ATOM 665 C CA . VAL A 1 86 ? 5.007 2.717 6.364 1.00 91.12 86 VAL A CA 1
ATOM 666 C C . VAL A 1 86 ? 3.829 3.468 7.005 1.00 91.12 86 VAL A C 1
ATOM 668 O O . VAL A 1 86 ? 3.027 4.084 6.291 1.00 91.12 86 VAL A O 1
ATOM 671 N N . PRO A 1 87 ? 3.682 3.403 8.343 1.00 94.00 87 PRO A N 1
ATOM 672 C CA . PRO A 1 87 ? 2.520 3.943 9.050 1.00 94.00 87 PRO A CA 1
ATOM 673 C C . PRO A 1 87 ? 2.274 5.438 8.821 1.00 94.00 87 PRO A C 1
ATOM 675 O O . PRO A 1 87 ? 1.126 5.850 8.658 1.00 94.00 87 PRO A O 1
ATOM 678 N N . ASP A 1 88 ? 3.333 6.246 8.747 1.00 94.31 88 ASP A N 1
ATOM 679 C CA . ASP A 1 88 ? 3.221 7.699 8.557 1.00 94.31 88 ASP A CA 1
ATOM 680 C C . ASP A 1 88 ? 2.580 8.061 7.211 1.00 94.31 88 ASP A C 1
ATOM 682 O O . ASP A 1 88 ? 1.736 8.958 7.125 1.00 94.31 88 ASP A O 1
ATOM 686 N N . GLU A 1 89 ? 2.925 7.321 6.153 1.00 93.06 89 GLU A N 1
ATOM 687 C CA . GLU A 1 89 ? 2.316 7.490 4.835 1.00 93.06 89 GLU A CA 1
ATOM 688 C C . GLU A 1 89 ? 0.826 7.135 4.875 1.00 93.06 89 GLU A C 1
ATOM 690 O O . GLU A 1 89 ? 0.001 7.896 4.365 1.00 93.06 89 GLU A O 1
ATOM 695 N N . LEU A 1 90 ? 0.474 6.015 5.517 1.00 94.62 90 LEU A N 1
ATOM 696 C CA . LEU A 1 90 ? -0.915 5.584 5.667 1.00 94.62 90 LEU A CA 1
ATOM 697 C C . LEU A 1 90 ? -1.734 6.608 6.462 1.00 94.62 90 LEU A C 1
ATOM 699 O O . LEU A 1 90 ? -2.844 6.956 6.061 1.00 94.62 90 LEU A O 1
ATOM 703 N N . ILE A 1 91 ? -1.188 7.137 7.558 1.00 94.31 91 ILE A N 1
ATOM 704 C CA . ILE A 1 91 ? -1.834 8.188 8.351 1.00 94.31 91 ILE A CA 1
ATOM 705 C C . ILE A 1 91 ? -2.100 9.418 7.480 1.00 94.31 91 ILE A C 1
ATOM 707 O O . ILE A 1 91 ? -3.212 9.949 7.495 1.00 94.31 91 ILE A O 1
ATOM 711 N N . ALA A 1 92 ? -1.116 9.848 6.690 1.00 93.31 92 ALA A N 1
ATOM 712 C CA . ALA A 1 92 ? -1.286 10.968 5.776 1.00 93.31 92 ALA A CA 1
ATOM 713 C C . ALA A 1 92 ? -2.338 10.676 4.687 1.00 93.31 92 ALA A C 1
ATOM 715 O O . ALA A 1 92 ? -3.115 11.564 4.336 1.00 93.31 92 ALA A O 1
ATOM 716 N N . MET A 1 93 ? -2.401 9.445 4.166 1.00 91.25 93 MET A N 1
ATOM 717 C CA . MET A 1 93 ? -3.420 9.016 3.198 1.00 91.25 93 MET A CA 1
ATOM 718 C C . MET A 1 93 ? -4.833 9.056 3.783 1.00 91.25 93 MET A C 1
ATOM 720 O O . MET A 1 93 ? -5.714 9.663 3.176 1.00 91.25 93 MET A O 1
ATOM 724 N N . ILE A 1 94 ? -5.034 8.490 4.976 1.00 92.50 94 ILE A N 1
ATOM 725 C CA . ILE A 1 94 ? -6.331 8.483 5.668 1.00 92.50 94 ILE A CA 1
ATOM 726 C C . ILE A 1 94 ? -6.793 9.919 5.946 1.00 92.50 94 ILE A C 1
ATOM 728 O O . ILE A 1 94 ? -7.945 10.258 5.681 1.00 92.50 94 ILE A O 1
ATOM 732 N N . SER A 1 95 ? -5.891 10.788 6.414 1.00 90.56 95 SER A N 1
ATOM 733 C CA . SER A 1 95 ? -6.204 12.199 6.678 1.00 90.56 95 SER A CA 1
ATOM 734 C C . SER A 1 95 ? -6.598 12.965 5.411 1.00 90.56 95 SER A C 1
ATOM 736 O O . SER A 1 95 ? -7.495 13.803 5.461 1.00 90.56 95 SER A O 1
ATOM 738 N N . ARG A 1 96 ? -5.972 12.667 4.262 1.00 85.88 96 ARG A N 1
ATOM 739 C CA . ARG A 1 96 ? -6.345 13.262 2.965 1.00 85.88 96 ARG A CA 1
ATOM 740 C C . ARG A 1 96 ? -7.685 12.736 2.443 1.00 85.88 96 ARG A C 1
ATOM 742 O O . ARG A 1 96 ? -8.476 13.516 1.924 1.00 85.88 96 ARG A O 1
ATOM 749 N N . GLY A 1 97 ? -7.949 11.437 2.593 1.00 68.06 97 GLY A N 1
ATOM 750 C CA . GLY A 1 97 ? -9.196 10.799 2.155 1.00 68.06 97 GLY A CA 1
ATOM 751 C C . GLY A 1 97 ? -10.412 11.107 3.039 1.00 68.06 97 GLY A C 1
ATOM 752 O O . GLY A 1 97 ? -11.546 10.982 2.586 1.00 68.06 97 GLY A O 1
ATOM 753 N N . GLY A 1 98 ? -10.198 11.562 4.278 1.00 55.31 98 GLY A N 1
ATOM 754 C CA . GLY A 1 98 ? -11.266 11.954 5.204 1.00 55.31 98 GLY A CA 1
ATOM 755 C C . GLY A 1 98 ? -12.023 13.234 4.821 1.00 55.31 98 GLY A C 1
ATOM 756 O O . GLY A 1 98 ? -13.114 13.461 5.336 1.00 55.31 98 GLY A O 1
ATOM 757 N N . ILE A 1 99 ? -11.495 14.056 3.904 1.00 49.66 99 ILE A N 1
ATOM 758 C CA . ILE A 1 99 ? -12.110 15.342 3.517 1.00 49.66 99 ILE A CA 1
ATOM 759 C C . ILE A 1 99 ? -13.245 15.157 2.488 1.00 49.66 99 ILE A C 1
ATOM 761 O O . ILE A 1 99 ? -14.147 15.985 2.418 1.00 49.66 99 ILE A O 1
ATOM 765 N N . THR A 1 100 ? -13.286 14.050 1.738 1.00 47.47 100 THR A N 1
ATOM 766 C CA . THR A 1 100 ? -14.349 13.803 0.739 1.00 47.47 100 THR A CA 1
ATOM 767 C C . THR A 1 100 ? -15.579 13.074 1.295 1.00 47.47 100 THR A C 1
ATOM 769 O O . THR A 1 100 ? -16.529 12.845 0.554 1.00 47.47 100 THR A O 1
ATOM 772 N N . GLY A 1 101 ? -15.581 12.703 2.582 1.00 44.00 101 GLY A N 1
ATOM 773 C CA . GLY A 1 101 ? -16.671 11.950 3.223 1.00 44.00 101 GLY A CA 1
ATOM 774 C C . GLY A 1 101 ? -17.600 12.768 4.129 1.00 44.00 101 GLY A C 1
ATOM 775 O O . GLY A 1 101 ? -18.536 12.205 4.691 1.00 44.00 101 GLY A O 1
ATOM 776 N N . GLY A 1 102 ? -17.359 14.073 4.295 1.00 44.00 102 GLY A N 1
ATOM 777 C CA . GLY A 1 102 ? -18.140 14.934 5.185 1.00 44.00 102 GLY A CA 1
ATOM 778 C C . GLY A 1 102 ? -18.480 16.275 4.544 1.00 44.00 102 GLY A C 1
ATOM 779 O O . GLY A 1 102 ? -17.708 17.221 4.661 1.00 44.00 102 GLY A O 1
ATOM 780 N N . GLY A 1 103 ? -19.642 16.369 3.889 1.00 34.38 103 GLY A N 1
ATOM 781 C CA . GLY A 1 103 ? -20.126 17.637 3.337 1.00 34.38 103 GLY A CA 1
ATOM 782 C C . GLY A 1 103 ? -21.419 17.557 2.519 1.00 34.38 103 GLY A C 1
ATOM 783 O O . GLY A 1 103 ? -21.371 17.616 1.299 1.00 34.38 103 GLY A O 1
ATOM 784 N N . THR A 1 104 ? -22.563 17.535 3.218 1.00 39.16 104 THR A N 1
ATOM 785 C CA . THR A 1 104 ? -23.856 18.169 2.841 1.00 39.16 104 THR A CA 1
ATOM 786 C C . THR A 1 104 ? -24.485 17.874 1.466 1.00 39.16 104 THR A C 1
ATOM 788 O O . THR A 1 104 ? -24.279 18.629 0.519 1.00 39.16 104 THR A O 1
ATOM 791 N N . ARG A 1 105 ? -25.423 16.924 1.395 1.00 39.66 105 ARG A N 1
ATOM 792 C CA . ARG A 1 105 ? -26.893 17.091 1.509 1.00 39.66 105 ARG A CA 1
ATOM 793 C C . ARG A 1 105 ? -27.585 15.748 1.288 1.00 39.66 105 ARG A C 1
ATOM 795 O O . ARG A 1 105 ? -27.053 14.950 0.491 1.00 39.66 105 ARG A O 1
#

Foldseek 3Di:
DPPDAKDKDWDWFQWPVNPGTDIQIFIDGDDPV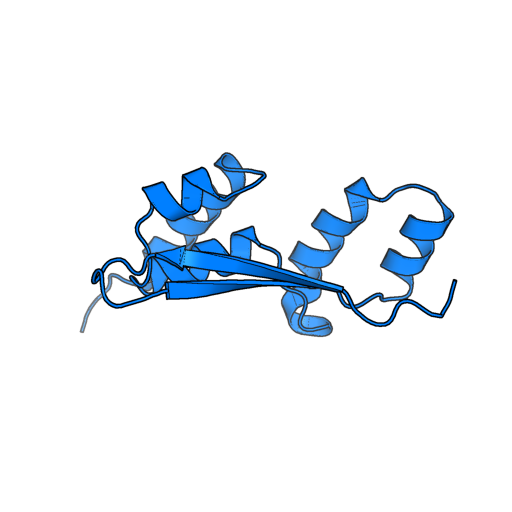CVVCVVVVVNVCSQVVLVVCCVPPVGDHSLNSLLVCVLVRGHPLVRSLVPDPDNVVSVVSNVVSVVVPDDDD

Sequence (105 aa):
SFVLEGVLSQQLLPRKDGSGRVMAVEVMVPNPAIRNLIREDKIHQIYSLMQTGQNKFGMQTMNQSLSDLVIRGLITRDEAIGRSNVPDELIAMISRGGITGGGTR

Secondary structure (DSSP, 8-state):
------EEEEEEEE-TTSSSEEEEEEEE---HHHHHHHHTT-GGGHHHHHHH-HHHH--B-HHHHHHHHHHTTSS-HHHHHTT-SSHHHHHHHHHHHGGGG----

Solvent-accessible surface area (backbone atoms only — not comparable to full-atom values): 6151 Å² total; per-residue (Å²): 128,84,83,65,71,64,48,77,52,77,46,80,39,68,25,60,85,71,74,58,67,44,78,35,48,21,34,46,58,64,45,77,66,50,53,46,29,60,74,70,72,40,61,81,57,44,58,63,50,30,69,71,27,33,89,83,62,68,18,33,40,53,51,58,31,38,32,51,36,37,76,72,59,46,30,48,66,67,63,42,46,78,69,44,98,53,43,70,60,34,52,52,48,41,63,62,60,55,65,83,76,68,81,90,133

Mean predicted aligned error: 5.82 Å